Protein AF-A0A7W0R650-F1 (afdb_monomer_lite)

Structure (mmCIF, N/CA/C/O backbone):
data_AF-A0A7W0R650-F1
#
_entry.id   AF-A0A7W0R650-F1
#
loop_
_atom_site.group_PDB
_atom_site.id
_atom_site.type_symbol
_atom_site.label_atom_id
_atom_site.label_alt_id
_atom_site.label_comp_id
_atom_site.label_asym_id
_atom_site.label_entity_id
_atom_site.label_seq_id
_atom_site.pdbx_PDB_ins_code
_atom_site.Cartn_x
_atom_site.Cartn_y
_atom_site.Cartn_z
_atom_site.occupancy
_atom_site.B_iso_or_equiv
_atom_site.auth_seq_id
_atom_site.auth_comp_id
_atom_site.auth_asym_id
_atom_site.auth_atom_id
_atom_site.pdbx_PDB_model_num
ATOM 1 N N . MET A 1 1 ? 3.579 -4.342 21.183 1.00 40.31 1 MET A N 1
ATOM 2 C CA . MET A 1 1 ? 2.147 -4.632 20.935 1.00 40.31 1 MET A CA 1
ATOM 3 C C . MET A 1 1 ? 1.970 -5.081 19.484 1.00 40.31 1 MET A C 1
ATOM 5 O O . MET A 1 1 ? 1.765 -4.272 18.589 1.00 40.31 1 MET A O 1
ATOM 9 N N . THR A 1 2 ? 2.198 -6.363 19.217 1.00 54.62 2 THR A N 1
ATOM 10 C CA . THR A 1 2 ? 2.423 -6.916 17.874 1.00 54.62 2 THR A CA 1
ATOM 11 C C . THR A 1 2 ? 1.314 -7.925 17.557 1.00 54.62 2 THR A C 1
ATOM 13 O O . THR A 1 2 ? 1.208 -8.899 18.292 1.00 54.62 2 THR A O 1
ATOM 16 N N . ARG A 1 3 ? 0.479 -7.665 16.518 1.00 58.75 3 ARG A N 1
ATOM 17 C CA . ARG A 1 3 ? -0.333 -8.618 15.684 1.00 58.75 3 ARG A CA 1
ATOM 18 C C . ARG A 1 3 ? -1.700 -8.085 15.199 1.00 58.75 3 ARG A C 1
ATOM 20 O O . ARG A 1 3 ? -2.141 -8.509 14.134 1.00 58.75 3 ARG A O 1
ATOM 27 N N . ASN A 1 4 ? -2.310 -7.091 15.852 1.00 76.19 4 ASN A N 1
ATOM 28 C CA . ASN A 1 4 ? -3.658 -6.603 15.478 1.00 76.19 4 ASN A CA 1
ATOM 29 C C . ASN A 1 4 ? -3.738 -6.028 14.052 1.00 76.19 4 ASN A C 1
ATOM 31 O O . ASN A 1 4 ? -4.676 -6.311 13.314 1.00 76.19 4 ASN A O 1
ATOM 35 N N . GLY A 1 5 ? -2.714 -5.286 13.616 1.00 77.12 5 GLY A N 1
ATOM 36 C CA . GLY A 1 5 ? -2.708 -4.669 12.284 1.00 77.12 5 GLY A CA 1
ATOM 37 C C . GLY A 1 5 ? -2.642 -5.663 11.116 1.00 77.12 5 GLY A C 1
ATOM 38 O O . GLY A 1 5 ? -3.047 -5.319 10.010 1.00 77.12 5 GLY A O 1
ATOM 39 N N . ARG A 1 6 ? -2.146 -6.891 11.335 1.00 82.62 6 ARG A N 1
ATOM 40 C CA . ARG A 1 6 ? -2.161 -7.949 10.307 1.00 82.62 6 ARG A CA 1
ATOM 41 C C . ARG A 1 6 ? -3.550 -8.576 10.192 1.00 82.62 6 ARG A C 1
ATOM 43 O O . ARG A 1 6 ? -4.040 -8.719 9.080 1.00 82.62 6 ARG A O 1
ATOM 50 N N . VAL A 1 7 ? -4.187 -8.870 11.328 1.00 86.38 7 VAL A N 1
ATOM 51 C CA . VAL A 1 7 ? -5.544 -9.439 11.383 1.00 86.38 7 VAL A CA 1
ATOM 52 C C . VAL A 1 7 ? -6.571 -8.475 10.789 1.00 86.38 7 VAL A C 1
ATOM 54 O O . VAL A 1 7 ? -7.376 -8.887 9.966 1.00 86.38 7 VAL A O 1
ATOM 57 N N . ALA A 1 8 ? -6.492 -7.183 11.121 1.00 85.19 8 ALA A N 1
ATOM 58 C CA . ALA A 1 8 ? -7.415 -6.183 10.582 1.00 85.19 8 ALA A CA 1
ATOM 59 C C . ALA A 1 8 ? -7.352 -6.091 9.047 1.00 85.19 8 ALA A C 1
ATOM 61 O O . ALA A 1 8 ? -8.384 -6.052 8.386 1.00 85.19 8 ALA A O 1
ATOM 62 N N . ARG A 1 9 ? -6.144 -6.121 8.465 1.00 89.00 9 ARG A N 1
ATOM 63 C CA . ARG A 1 9 ? -5.980 -6.133 7.003 1.00 89.00 9 ARG A CA 1
ATOM 64 C C . ARG A 1 9 ? -6.447 -7.436 6.369 1.00 89.00 9 ARG A C 1
ATOM 66 O O . ARG A 1 9 ? -6.961 -7.394 5.260 1.00 89.00 9 ARG A O 1
ATOM 73 N N . LEU A 1 10 ? -6.258 -8.569 7.048 1.00 91.94 10 LEU A N 1
ATOM 74 C CA . LEU A 1 10 ? -6.761 -9.854 6.571 1.00 91.94 10 LEU A CA 1
ATOM 75 C C . LEU A 1 10 ? -8.290 -9.836 6.493 1.00 91.94 10 LEU A C 1
ATOM 77 O O . LEU A 1 10 ? -8.828 -10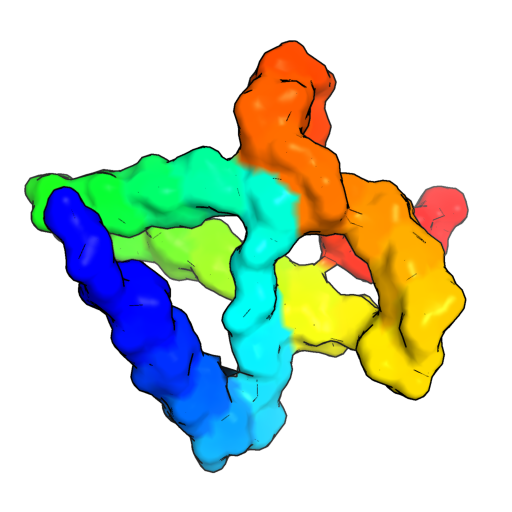.124 5.433 1.00 91.94 10 LEU A O 1
ATOM 81 N N . ALA A 1 11 ? -8.965 -9.432 7.573 1.00 92.56 11 ALA A N 1
ATOM 82 C CA . ALA A 1 11 ? -10.421 -9.316 7.610 1.00 92.56 11 ALA A CA 1
ATOM 83 C C . ALA A 1 11 ? -10.936 -8.339 6.541 1.00 92.56 11 ALA A C 1
ATOM 85 O O . ALA A 1 11 ? -11.783 -8.696 5.735 1.00 92.56 11 ALA A O 1
ATOM 86 N N . MET A 1 12 ? -10.347 -7.143 6.450 1.00 92.88 12 MET A N 1
ATOM 87 C CA . MET A 1 12 ? -10.698 -6.155 5.423 1.00 92.88 12 MET A CA 1
ATOM 88 C C . MET A 1 12 ? -10.533 -6.701 3.997 1.00 92.88 12 MET A C 1
ATOM 90 O O . MET A 1 12 ? -11.412 -6.516 3.163 1.00 92.88 12 MET A O 1
ATOM 94 N N . ASN A 1 13 ? -9.425 -7.385 3.704 1.00 96.06 13 ASN A N 1
ATOM 95 C CA . ASN A 1 13 ? -9.209 -7.969 2.381 1.00 96.06 13 ASN A CA 1
ATOM 96 C C . ASN A 1 13 ? -10.119 -9.167 2.101 1.00 96.06 13 ASN A C 1
ATOM 98 O O . ASN A 1 13 ? -10.433 -9.397 0.936 1.00 96.06 13 ASN A O 1
ATOM 102 N N . ALA A 1 14 ? -10.548 -9.908 3.126 1.00 96.81 14 ALA A N 1
ATOM 103 C CA . ALA A 1 14 ? -11.546 -10.960 2.973 1.00 96.81 14 ALA A CA 1
ATOM 104 C C . ALA A 1 14 ? -12.891 -10.371 2.519 1.00 96.81 14 ALA A C 1
ATOM 106 O O . ALA A 1 14 ? -13.427 -10.835 1.520 1.00 96.81 14 ALA A O 1
ATOM 107 N N . GLU A 1 15 ? -13.360 -9.291 3.154 1.00 96.69 15 GLU A N 1
ATOM 108 C CA . GLU A 1 15 ? -14.594 -8.590 2.755 1.00 96.69 15 GLU A CA 1
ATOM 109 C C . GLU A 1 15 ? -14.508 -8.003 1.338 1.00 96.69 15 GLU A C 1
ATOM 111 O O . GLU A 1 15 ? -15.435 -8.138 0.539 1.00 96.69 15 GLU A O 1
ATOM 116 N N . LEU A 1 16 ? -13.369 -7.386 0.992 1.00 96.38 16 LEU A N 1
ATOM 117 C CA . LEU A 1 16 ? -13.140 -6.866 -0.360 1.00 96.38 16 LEU A CA 1
ATOM 118 C C . LEU A 1 16 ? -13.161 -7.988 -1.402 1.00 96.38 16 LEU A C 1
ATOM 120 O O . LEU A 1 16 ? -13.804 -7.839 -2.435 1.00 96.38 16 LEU A O 1
ATOM 124 N N . THR A 1 17 ? -12.508 -9.115 -1.108 1.00 96.81 17 THR A N 1
ATOM 125 C CA . THR A 1 17 ? -12.474 -10.279 -2.008 1.00 96.81 17 THR A CA 1
ATOM 126 C C . THR A 1 17 ? -13.861 -10.899 -2.157 1.00 96.81 17 THR A C 1
ATOM 128 O O . THR A 1 17 ? -14.265 -11.200 -3.271 1.00 96.81 17 THR A O 1
ATOM 131 N N . ALA A 1 18 ? -14.615 -11.037 -1.063 1.00 97.12 18 ALA A N 1
ATOM 132 C CA . ALA A 1 18 ? -15.989 -11.542 -1.087 1.00 97.12 18 ALA A CA 1
ATOM 133 C C . ALA A 1 18 ? -16.955 -10.628 -1.864 1.00 97.12 18 ALA A C 1
ATOM 135 O O . ALA A 1 18 ? -18.015 -11.078 -2.286 1.00 97.12 18 ALA A O 1
ATOM 136 N N . SER A 1 19 ? -16.586 -9.358 -2.058 1.00 96.75 19 SER A N 1
ATOM 137 C CA . SER A 1 19 ? -17.355 -8.358 -2.806 1.00 96.75 19 SER A CA 1
ATOM 138 C C . SER A 1 19 ? -16.806 -8.092 -4.218 1.00 96.75 19 SER A C 1
ATOM 140 O O . SER A 1 19 ? -17.115 -7.043 -4.794 1.00 96.75 19 SER A O 1
ATOM 142 N N . ASP A 1 20 ? -15.939 -8.968 -4.742 1.00 95.00 20 ASP A N 1
ATOM 143 C CA . ASP A 1 20 ? -15.259 -8.828 -6.042 1.00 95.00 20 ASP A CA 1
ATOM 144 C C . ASP A 1 20 ? -14.535 -7.479 -6.222 1.00 95.00 20 ASP A C 1
ATOM 146 O O . ASP A 1 20 ? -14.474 -6.893 -7.306 1.00 95.00 20 ASP A O 1
ATOM 150 N N . ARG A 1 21 ? -13.979 -6.937 -5.131 1.00 95.81 21 ARG A N 1
ATOM 151 C CA . ARG A 1 21 ? -13.183 -5.705 -5.139 1.00 95.81 21 ARG A CA 1
ATOM 152 C C . ARG A 1 21 ? -11.698 -6.016 -5.047 1.00 95.81 21 ARG A C 1
ATOM 154 O O . ARG A 1 21 ? -11.271 -6.982 -4.418 1.00 95.81 21 ARG A O 1
ATOM 161 N N . ALA A 1 22 ? -10.894 -5.122 -5.621 1.00 94.69 22 ALA A N 1
ATOM 162 C CA . ALA A 1 22 ? -9.448 -5.176 -5.466 1.00 94.69 22 ALA A CA 1
ATOM 163 C C . ALA A 1 22 ? -9.060 -5.172 -3.979 1.00 94.69 22 ALA A C 1
ATOM 165 O O . ALA A 1 22 ? -9.606 -4.409 -3.177 1.00 94.69 22 ALA A O 1
ATOM 166 N N . ARG A 1 23 ? -8.099 -6.025 -3.623 1.00 96.06 23 ARG A N 1
ATOM 167 C CA . ARG A 1 23 ? -7.505 -6.064 -2.284 1.00 96.06 23 ARG A CA 1
ATOM 168 C C . ARG A 1 23 ? -6.652 -4.821 -2.060 1.00 96.06 23 ARG A C 1
ATOM 170 O O . ARG A 1 23 ? -6.089 -4.265 -2.993 1.00 96.06 23 ARG A O 1
ATOM 177 N N . ILE A 1 24 ? -6.507 -4.427 -0.805 1.00 95.81 24 ILE A N 1
ATOM 178 C CA . ILE A 1 24 ? -5.599 -3.370 -0.377 1.00 95.81 24 ILE A CA 1
ATOM 179 C C . ILE A 1 24 ? -4.266 -3.991 0.027 1.00 95.81 24 ILE A C 1
ATOM 181 O O . ILE A 1 24 ? -4.174 -4.763 0.991 1.00 95.81 24 ILE A O 1
ATOM 185 N N . VAL A 1 25 ? -3.218 -3.570 -0.668 1.00 94.12 25 VAL A N 1
ATOM 186 C CA . VAL A 1 25 ? -1.825 -3.721 -0.260 1.00 94.12 25 VAL A CA 1
ATOM 187 C C . VAL A 1 25 ? -1.330 -2.349 0.192 1.00 94.12 25 VAL A C 1
ATOM 189 O O . VAL A 1 25 ? -1.642 -1.342 -0.430 1.00 94.12 25 VAL A O 1
ATOM 192 N N . ILE A 1 26 ? -0.597 -2.298 1.307 1.00 93.88 26 ILE A N 1
ATOM 193 C CA . ILE A 1 26 ? 0.011 -1.057 1.808 1.00 93.88 26 ILE A CA 1
ATOM 194 C C . ILE A 1 26 ? 1.478 -1.042 1.366 1.00 93.88 26 ILE A C 1
ATOM 196 O O . ILE A 1 26 ? 2.241 -1.863 1.888 1.00 93.88 26 ILE A O 1
ATOM 200 N N . PRO A 1 27 ? 1.883 -0.151 0.444 1.00 95.19 27 PRO A N 1
ATOM 201 C CA . PRO A 1 27 ? 3.272 -0.053 0.005 1.00 95.19 27 PRO A CA 1
ATOM 202 C C . PRO A 1 27 ? 4.207 0.420 1.117 1.00 95.19 27 PRO A C 1
ATOM 204 O O . PRO A 1 27 ? 3.768 1.024 2.102 1.00 95.19 27 PRO A O 1
ATOM 207 N N . ALA A 1 28 ? 5.504 0.149 0.957 1.00 95.81 28 ALA A N 1
ATOM 208 C CA . ALA A 1 28 ? 6.518 0.515 1.943 1.00 95.81 28 ALA A CA 1
ATOM 209 C C . ALA A 1 28 ? 6.545 2.032 2.174 1.00 95.81 28 ALA A C 1
ATOM 211 O O . ALA A 1 28 ? 6.531 2.465 3.325 1.00 95.81 28 ALA A O 1
ATOM 212 N N . VAL A 1 29 ? 6.432 2.813 1.098 1.00 97.00 29 VAL A N 1
ATOM 213 C CA . VAL A 1 29 ? 6.435 4.284 1.113 1.00 97.00 29 VAL A CA 1
ATOM 214 C C . VAL A 1 29 ? 5.311 4.880 1.968 1.00 97.00 29 VAL A C 1
ATOM 216 O O . VAL A 1 29 ? 5.518 5.850 2.688 1.00 97.00 29 VAL A O 1
ATOM 219 N N . SER A 1 30 ? 4.130 4.255 1.995 1.00 95.44 30 SER A N 1
ATOM 220 C CA . SER A 1 30 ? 2.959 4.747 2.742 1.00 95.44 30 SER A CA 1
ATOM 221 C C . SER A 1 30 ? 2.880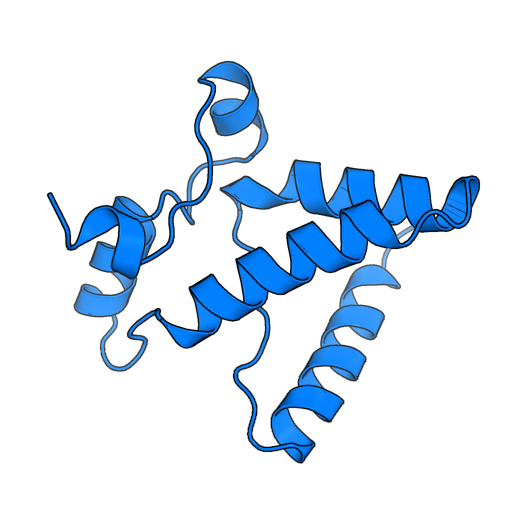 4.215 4.178 1.00 95.44 30 SER A C 1
ATOM 223 O O . SER A 1 30 ? 1.883 4.418 4.882 1.00 95.44 30 SER A O 1
ATOM 225 N N . ARG A 1 31 ? 3.903 3.490 4.646 1.00 93.75 31 ARG A N 1
ATOM 226 C CA . ARG A 1 31 ? 3.861 2.774 5.926 1.00 93.75 31 ARG A CA 1
ATOM 227 C C . ARG A 1 31 ? 3.725 3.703 7.134 1.00 93.75 31 ARG A C 1
ATOM 229 O O . ARG A 1 31 ? 2.961 3.366 8.044 1.00 93.75 31 ARG A O 1
ATOM 236 N N . ILE A 1 32 ? 4.440 4.829 7.166 1.00 93.88 32 ILE A N 1
ATOM 237 C CA . ILE A 1 32 ? 4.345 5.817 8.257 1.00 93.88 32 ILE A CA 1
ATOM 238 C C . ILE A 1 32 ? 2.967 6.481 8.253 1.00 93.88 32 ILE A C 1
ATOM 240 O O . ILE A 1 32 ? 2.307 6.504 9.292 1.00 9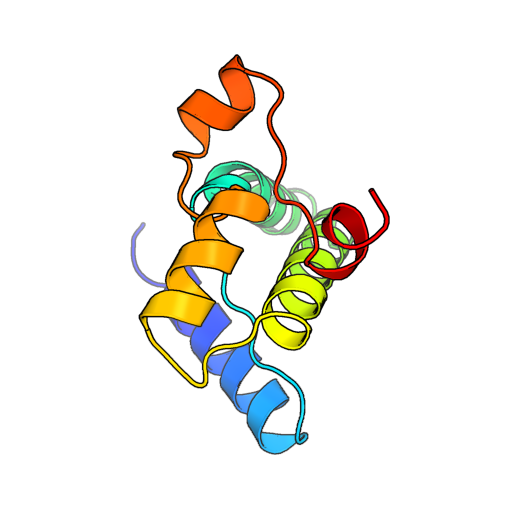3.88 32 ILE A O 1
ATOM 244 N N . GLU A 1 33 ? 2.485 6.925 7.089 1.00 92.75 33 GLU A N 1
ATOM 245 C CA . GLU A 1 33 ? 1.166 7.553 6.949 1.00 92.75 33 GLU A CA 1
ATOM 246 C C . GLU A 1 33 ? 0.048 6.638 7.478 1.00 92.75 33 GLU A C 1
ATOM 248 O O . GLU A 1 33 ? -0.758 7.044 8.321 1.00 92.75 33 GLU A O 1
ATOM 253 N N . TYR A 1 34 ? 0.060 5.365 7.070 1.00 92.31 34 TYR A N 1
ATOM 254 C CA . TYR A 1 34 ? -0.889 4.357 7.537 1.00 92.31 34 TYR A CA 1
ATOM 255 C C . TYR A 1 34 ? -0.824 4.137 9.057 1.00 92.31 34 TYR A C 1
ATOM 257 O O . TYR A 1 34 ? -1.859 4.069 9.726 1.00 92.31 34 TYR A O 1
ATOM 265 N N . GLN A 1 35 ? 0.379 4.038 9.633 1.00 91.44 35 GLN A N 1
ATOM 266 C CA . GLN A 1 35 ? 0.537 3.872 11.082 1.00 91.44 35 GLN A CA 1
ATOM 267 C C . GLN A 1 35 ? 0.037 5.091 11.857 1.00 91.44 35 GLN A C 1
ATOM 269 O O . GLN A 1 35 ? -0.639 4.933 12.875 1.00 91.44 35 GLN A O 1
ATOM 274 N N . THR A 1 36 ? 0.332 6.294 11.372 1.00 90.88 36 THR A N 1
ATOM 275 C CA . THR A 1 36 ? -0.146 7.548 11.958 1.00 90.88 36 THR A CA 1
ATOM 276 C C . THR A 1 36 ? -1.669 7.623 11.911 1.00 90.88 36 THR A C 1
ATOM 278 O O . THR A 1 36 ? -2.299 7.918 12.927 1.00 90.88 36 THR A O 1
ATOM 281 N N . ALA A 1 37 ? -2.284 7.263 10.782 1.00 90.88 37 ALA A N 1
ATOM 282 C CA . ALA A 1 37 ? -3.735 7.232 10.639 1.00 90.88 37 ALA A CA 1
ATOM 283 C C . ALA A 1 37 ? -4.406 6.226 11.595 1.00 90.88 37 ALA A C 1
ATOM 285 O O . ALA A 1 37 ? -5.425 6.542 12.210 1.00 90.88 37 ALA A O 1
ATOM 286 N N . LEU A 1 38 ? -3.813 5.041 11.789 1.00 88.50 38 LEU A N 1
ATOM 287 C CA . LEU A 1 38 ? -4.295 4.061 12.770 1.00 88.50 38 LEU A CA 1
ATOM 288 C C . LEU A 1 38 ? -4.212 4.573 14.213 1.00 88.50 38 LEU A C 1
ATOM 290 O O . LEU A 1 38 ? -5.135 4.346 15.000 1.00 88.50 38 LEU A O 1
ATOM 294 N N . ARG A 1 39 ? -3.112 5.248 14.573 1.00 87.50 39 ARG A N 1
ATOM 295 C CA . ARG A 1 39 ? -2.933 5.832 15.912 1.00 87.50 39 ARG A CA 1
ATOM 296 C C . ARG A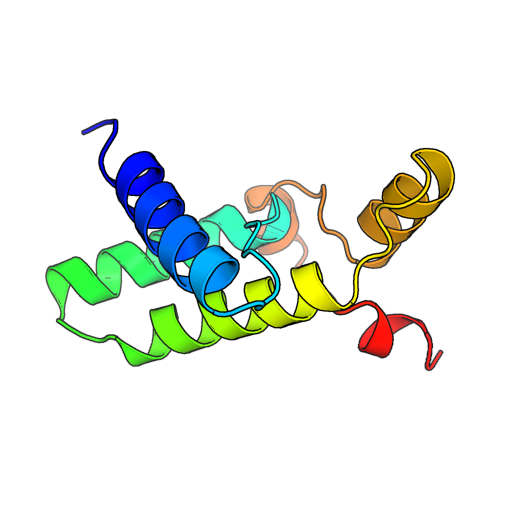 1 39 ? -3.973 6.921 16.173 1.00 87.50 39 ARG A C 1
ATOM 298 O O . ARG A 1 39 ? -4.614 6.890 17.219 1.00 87.50 39 ARG A O 1
ATOM 305 N N . GLN A 1 40 ? -4.201 7.806 15.202 1.00 85.88 40 GLN A N 1
ATOM 306 C CA . GLN A 1 40 ? -5.224 8.855 15.290 1.00 85.88 40 GLN A CA 1
ATOM 307 C C . GLN A 1 40 ? -6.637 8.280 15.403 1.00 85.88 40 GLN A C 1
ATOM 309 O O . GLN A 1 40 ? -7.421 8.735 16.231 1.00 85.88 40 GLN A O 1
ATOM 314 N N . MET A 1 41 ? -6.966 7.240 14.632 1.00 84.44 41 MET A N 1
ATOM 315 C CA . MET A 1 41 ? -8.257 6.565 14.772 1.00 84.44 41 MET A CA 1
ATOM 316 C C . MET A 1 41 ? -8.419 5.950 16.170 1.00 84.44 41 MET A C 1
ATOM 318 O O . MET A 1 41 ? -9.478 6.080 16.775 1.00 84.44 41 MET A O 1
ATOM 322 N N . SER A 1 42 ? -7.379 5.296 16.692 1.00 80.62 42 SER A N 1
ATOM 323 C CA . SER A 1 42 ? -7.452 4.606 17.986 1.00 80.62 42 SER A CA 1
ATOM 324 C C . SER A 1 42 ? -7.547 5.576 19.168 1.00 80.62 42 SER A C 1
ATOM 326 O O . SER A 1 42 ? -8.264 5.294 20.122 1.00 80.62 42 SER A O 1
ATOM 328 N N . GLY A 1 43 ? -6.833 6.705 19.107 1.00 79.81 43 GLY A N 1
ATOM 329 C CA . GLY A 1 43 ? -6.798 7.700 20.182 1.00 79.81 43 GLY A CA 1
ATOM 330 C C . GLY A 1 43 ? -7.911 8.745 20.102 1.00 79.81 43 GLY A C 1
ATOM 331 O O . GLY A 1 43 ? -8.572 9.018 21.096 1.00 79.81 43 GLY A O 1
ATOM 332 N N . GLU A 1 44 ? -8.149 9.312 18.918 1.00 80.50 44 GLU A N 1
ATOM 333 C CA . GLU A 1 44 ? -9.056 10.456 18.719 1.00 80.50 44 GLU A CA 1
ATOM 334 C C . GLU A 1 44 ? -10.393 10.058 18.071 1.00 80.50 44 GLU A C 1
ATOM 336 O O . GLU A 1 44 ? -11.234 10.918 17.818 1.00 80.50 44 GLU A O 1
ATOM 341 N N . ARG A 1 45 ? -10.595 8.769 17.743 1.00 78.88 45 ARG A N 1
ATOM 342 C CA . ARG A 1 45 ? -11.762 8.259 16.985 1.00 78.88 45 ARG A CA 1
ATOM 343 C C . ARG A 1 45 ? -11.973 8.950 15.632 1.00 78.88 45 ARG A C 1
ATOM 345 O O . ARG A 1 45 ? -13.055 8.899 15.052 1.00 78.88 45 ARG A O 1
ATOM 352 N N . ARG A 1 46 ? -10.921 9.567 15.088 1.00 78.69 46 ARG A N 1
ATOM 353 C CA . ARG A 1 46 ? -10.937 10.235 13.784 1.00 78.69 46 ARG A CA 1
ATOM 354 C C . ARG A 1 46 ? -10.660 9.238 12.668 1.00 78.69 46 ARG A C 1
ATOM 356 O O . ARG A 1 46 ? -9.519 8.871 12.406 1.00 78.69 46 ARG A O 1
ATOM 363 N N . THR A 1 47 ? -11.714 8.824 11.977 1.00 82.88 47 THR A N 1
ATOM 364 C CA . THR A 1 47 ? -11.642 7.839 10.884 1.00 82.88 47 THR A CA 1
ATOM 365 C C . THR A 1 47 ? -11.243 8.447 9.538 1.00 82.88 47 THR A C 1
ATOM 367 O O . THR A 1 47 ? -10.738 7.737 8.672 1.00 82.88 47 THR A O 1
ATOM 370 N N . GLY A 1 48 ? -11.413 9.762 9.358 1.00 88.88 48 GLY A N 1
ATOM 371 C CA . GLY A 1 48 ? -11.250 10.420 8.057 1.00 88.88 48 GLY A CA 1
ATOM 372 C C . GLY A 1 48 ? -9.859 10.271 7.434 1.00 88.88 48 GLY A C 1
ATOM 373 O O . GLY A 1 48 ? -9.757 10.027 6.233 1.00 88.88 48 GLY A O 1
ATOM 374 N N . ARG A 1 49 ? -8.782 10.367 8.230 1.00 89.75 49 ARG A N 1
ATOM 375 C CA . ARG A 1 49 ? -7.416 10.169 7.713 1.00 89.75 49 ARG A CA 1
ATOM 376 C C . ARG A 1 49 ? -7.203 8.721 7.279 1.00 89.75 49 ARG A C 1
ATOM 378 O O . ARG A 1 49 ? -6.743 8.490 6.170 1.00 89.75 49 ARG A O 1
ATOM 385 N N . LEU A 1 50 ? -7.610 7.761 8.111 1.00 91.06 50 LEU A N 1
ATOM 386 C CA . LEU A 1 50 ? -7.467 6.341 7.792 1.00 91.06 50 LEU A CA 1
ATOM 387 C C . LEU A 1 50 ? -8.244 5.956 6.532 1.00 91.06 50 LEU A C 1
ATOM 389 O O . LEU A 1 50 ? -7.692 5.276 5.673 1.00 91.06 50 LEU A O 1
ATOM 393 N N . ALA A 1 51 ? -9.486 6.427 6.390 1.00 92.56 51 ALA A N 1
ATOM 394 C CA . ALA A 1 51 ? -10.293 6.178 5.200 1.00 92.56 51 ALA A CA 1
ATOM 395 C C . ALA A 1 51 ? -9.618 6.718 3.928 1.00 92.56 51 ALA A C 1
ATOM 397 O O . ALA A 1 51 ? -9.572 6.020 2.919 1.00 92.56 51 ALA A O 1
ATOM 398 N N . LYS A 1 52 ? -9.034 7.925 3.982 1.00 93.44 52 LYS A N 1
ATOM 399 C CA . LYS A 1 52 ? -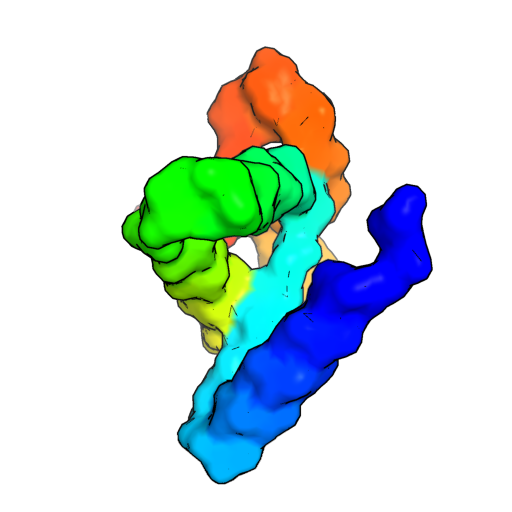8.290 8.508 2.854 1.00 93.44 52 LYS A CA 1
ATOM 400 C C . LYS A 1 52 ? -7.050 7.689 2.490 1.00 93.44 52 LYS A C 1
ATOM 402 O O . LYS A 1 52 ? -6.888 7.351 1.319 1.00 93.44 52 LYS A O 1
ATOM 407 N N . THR A 1 53 ? -6.222 7.328 3.472 1.00 93.94 53 THR A N 1
ATOM 408 C CA . THR A 1 53 ? -5.011 6.518 3.250 1.00 93.94 53 THR A CA 1
ATOM 409 C C . THR A 1 53 ? -5.369 5.140 2.678 1.00 93.94 53 THR A C 1
ATOM 411 O O . THR A 1 53 ? -4.776 4.705 1.692 1.00 93.94 53 THR A O 1
ATOM 414 N N . LEU A 1 54 ? -6.384 4.466 3.235 1.00 94.56 54 LEU A N 1
ATOM 415 C CA . LEU A 1 54 ? -6.856 3.171 2.731 1.00 94.56 54 LEU A CA 1
ATOM 416 C C . LEU A 1 54 ? -7.427 3.276 1.314 1.00 94.56 54 LEU A C 1
ATOM 418 O O . LEU A 1 54 ? -7.117 2.431 0.483 1.00 94.56 54 LEU A O 1
ATOM 422 N N . ASN A 1 55 ? -8.206 4.318 1.015 1.00 95.62 55 ASN A N 1
ATOM 423 C CA . ASN A 1 55 ? -8.746 4.540 -0.326 1.00 95.62 55 ASN A CA 1
ATOM 424 C C . ASN A 1 55 ? -7.636 4.771 -1.363 1.00 95.62 55 ASN A C 1
ATOM 426 O O . ASN A 1 55 ? -7.705 4.237 -2.467 1.00 95.62 55 ASN A O 1
ATOM 430 N N . ARG A 1 56 ? -6.585 5.529 -1.017 1.00 96.25 56 ARG A N 1
ATOM 431 C CA . ARG A 1 56 ? -5.441 5.732 -1.919 1.00 96.25 56 ARG A CA 1
ATOM 432 C C . ARG A 1 56 ? -4.693 4.418 -2.171 1.00 96.25 56 ARG A C 1
ATOM 434 O O . ARG A 1 56 ? -4.409 4.104 -3.322 1.00 96.25 56 ARG A O 1
ATOM 441 N N . ALA A 1 57 ? -4.444 3.627 -1.127 1.00 96.38 57 ALA A N 1
ATOM 442 C CA . ALA A 1 57 ? -3.810 2.312 -1.251 1.00 96.38 57 ALA A CA 1
ATOM 443 C C . ALA A 1 57 ? -4.670 1.303 -2.037 1.00 96.38 57 ALA A C 1
ATOM 445 O O . ALA A 1 57 ? -4.138 0.503 -2.806 1.00 96.38 57 ALA A O 1
ATOM 446 N N . TRP A 1 58 ? -5.996 1.359 -1.880 1.00 97.00 58 TRP A N 1
ATOM 447 C CA . TRP A 1 58 ? -6.943 0.562 -2.660 1.00 97.00 58 TRP A CA 1
ATOM 448 C C . TRP A 1 58 ? -6.864 0.887 -4.149 1.00 97.00 58 TRP A C 1
ATOM 450 O O . TRP A 1 58 ? -6.665 -0.018 -4.952 1.00 97.00 58 TRP A O 1
ATOM 460 N N . ARG A 1 59 ? -6.947 2.175 -4.510 1.00 97.25 59 ARG A N 1
ATOM 461 C CA . ARG A 1 59 ? -6.826 2.626 -5.904 1.00 97.25 59 ARG A CA 1
ATOM 462 C C . ARG A 1 59 ? -5.499 2.211 -6.520 1.00 97.25 59 ARG A C 1
ATOM 464 O O . ARG A 1 59 ? -5.492 1.640 -7.599 1.00 97.25 59 ARG A O 1
ATOM 471 N N . TRP A 1 60 ? -4.398 2.424 -5.798 1.00 97.38 60 TRP A N 1
ATOM 472 C CA . TRP A 1 60 ? -3.083 1.966 -6.237 1.00 97.38 60 TRP A CA 1
ATOM 473 C C . TRP A 1 60 ? -3.089 0.457 -6.508 1.00 97.38 60 TRP A C 1
ATOM 475 O O . TRP A 1 60 ? -2.753 0.033 -7.604 1.00 97.38 60 TRP A O 1
ATOM 485 N N . SER A 1 61 ? -3.566 -0.347 -5.553 1.00 96.38 61 SER A N 1
ATOM 486 C CA . SER A 1 61 ? -3.613 -1.809 -5.694 1.00 96.38 61 SER A CA 1
ATOM 487 C C . SER A 1 61 ? -4.509 -2.272 -6.850 1.00 96.38 61 SER A C 1
ATOM 489 O O . SER A 1 61 ? -4.239 -3.311 -7.440 1.00 96.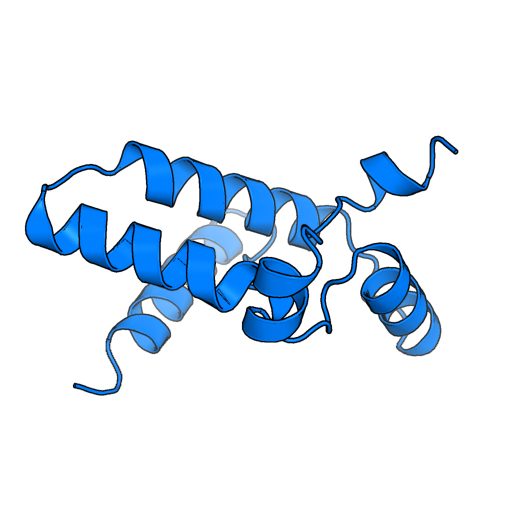38 61 SER A O 1
ATOM 491 N N . ALA A 1 62 ? -5.576 -1.528 -7.154 1.00 96.50 62 ALA A N 1
ATOM 492 C CA . ALA A 1 62 ? -6.503 -1.822 -8.243 1.00 96.50 62 ALA A CA 1
ATOM 493 C C . ALA A 1 62 ? -5.947 -1.453 -9.628 1.00 96.50 62 ALA A C 1
ATOM 495 O O . ALA A 1 62 ? -6.314 -2.081 -10.614 1.00 96.50 62 ALA A O 1
ATOM 496 N N . GLU A 1 63 ? -5.098 -0.426 -9.701 1.00 96.56 63 GLU A N 1
ATOM 497 C CA . GLU A 1 63 ? -4.487 0.058 -10.945 1.00 96.56 63 GLU A CA 1
ATOM 498 C C . GLU A 1 63 ? -3.176 -0.669 -11.289 1.00 96.56 63 GLU A C 1
ATOM 500 O O . GLU A 1 63 ? -2.724 -0.620 -12.430 1.00 96.56 63 GLU A O 1
ATOM 505 N N . MET A 1 64 ? -2.540 -1.313 -10.309 1.00 95.81 64 MET A N 1
ATOM 506 C CA . MET A 1 64 ? -1.291 -2.046 -10.503 1.00 95.81 64 MET A CA 1
ATOM 507 C C . MET A 1 64 ? -1.496 -3.305 -11.351 1.00 95.81 64 MET A C 1
ATOM 509 O O . MET A 1 64 ? -2.353 -4.139 -11.058 1.00 95.81 64 MET A O 1
ATOM 513 N N . ASP A 1 65 ? -0.627 -3.488 -12.342 1.00 93.62 65 ASP A N 1
ATOM 514 C CA . ASP A 1 65 ? -0.533 -4.734 -13.093 1.00 93.62 65 ASP A CA 1
ATOM 515 C C . ASP A 1 65 ? 0.407 -5.720 -12.380 1.00 93.62 65 ASP A C 1
ATOM 517 O O . ASP A 1 65 ? 1.616 -5.499 -12.276 1.00 93.62 65 ASP A O 1
ATOM 521 N N . PHE A 1 66 ? -0.173 -6.813 -11.880 1.00 90.81 66 PHE A N 1
ATOM 522 C CA . PHE A 1 66 ? 0.532 -7.911 -11.213 1.00 90.81 66 PHE A CA 1
ATOM 523 C C . PHE A 1 66 ? 0.604 -9.191 -12.064 1.00 90.81 66 PHE A C 1
ATOM 525 O O . PHE A 1 66 ? 0.878 -10.262 -11.521 1.00 90.81 66 PHE A O 1
ATOM 532 N N . THR A 1 67 ? 0.314 -9.117 -13.367 1.00 93.56 67 THR A N 1
ATOM 533 C CA . THR A 1 67 ? 0.288 -10.292 -14.258 1.00 93.56 67 THR A CA 1
ATOM 534 C C . THR A 1 67 ? 1.673 -10.886 -14.501 1.00 93.56 67 THR A C 1
ATOM 536 O O . THR A 1 67 ? 1.805 -12.105 -14.587 1.00 93.56 67 THR A O 1
ATOM 539 N N . ASP A 1 68 ? 2.699 -10.036 -14.557 1.00 95.69 68 ASP A N 1
ATOM 540 C CA . ASP A 1 68 ? 4.094 -10.417 -14.752 1.00 95.69 68 ASP A CA 1
ATOM 541 C C . ASP A 1 68 ? 5.013 -9.731 -13.732 1.00 95.69 68 ASP A C 1
ATOM 543 O O . ASP A 1 68 ? 4.786 -8.591 -13.317 1.00 95.69 68 ASP A O 1
ATOM 547 N N . GLN A 1 69 ? 6.080 -10.424 -13.331 1.00 94.56 69 GLN A N 1
ATOM 548 C CA . GLN A 1 69 ? 7.014 -9.923 -12.328 1.00 94.56 69 GLN A CA 1
ATOM 549 C C . GLN A 1 69 ? 7.781 -8.685 -12.807 1.00 94.56 69 GLN A C 1
ATOM 551 O O . GLN A 1 69 ? 7.988 -7.765 -12.011 1.00 94.56 69 GLN A O 1
ATOM 556 N N . ALA A 1 70 ? 8.222 -8.653 -14.067 1.00 95.69 70 ALA A N 1
ATOM 557 C CA . ALA A 1 70 ? 8.967 -7.520 -14.605 1.00 95.69 70 ALA A CA 1
ATOM 558 C C . ALA A 1 70 ? 8.052 -6.297 -14.738 1.00 95.69 70 ALA A C 1
ATOM 560 O O . ALA A 1 70 ? 8.423 -5.211 -14.286 1.00 95.69 70 ALA A O 1
ATOM 561 N N . THR A 1 71 ? 6.830 -6.491 -15.242 1.00 94.44 71 THR A N 1
ATOM 562 C CA . THR A 1 71 ? 5.805 -5.437 -15.299 1.00 94.44 71 THR A CA 1
ATOM 563 C C . THR A 1 71 ? 5.474 -4.897 -13.908 1.00 94.44 71 THR A C 1
ATOM 565 O O . THR A 1 71 ? 5.542 -3.688 -13.679 1.00 94.44 71 THR A O 1
ATOM 568 N N . ALA A 1 72 ? 5.199 -5.776 -12.942 1.00 94.88 72 ALA A N 1
ATOM 569 C CA . ALA A 1 72 ? 4.907 -5.370 -11.571 1.00 94.88 72 ALA A CA 1
ATOM 570 C C . ALA A 1 72 ? 6.079 -4.600 -10.954 1.00 94.88 72 ALA A C 1
ATOM 572 O O . ALA A 1 72 ? 5.878 -3.577 -10.300 1.00 94.88 72 ALA A O 1
ATOM 573 N N . ARG A 1 73 ? 7.317 -5.059 -11.180 1.00 95.25 73 ARG A N 1
ATOM 574 C CA . ARG A 1 73 ? 8.511 -4.380 -10.675 1.00 95.25 73 ARG A CA 1
ATOM 575 C C . ARG A 1 73 ? 8.682 -2.988 -11.273 1.00 95.25 73 ARG A C 1
ATOM 577 O O . ARG A 1 73 ? 8.958 -2.055 -10.524 1.00 95.25 73 ARG A O 1
ATOM 584 N N . HIS A 1 74 ? 8.462 -2.841 -12.574 1.00 94.75 74 HIS A N 1
ATOM 585 C CA . HIS A 1 74 ? 8.500 -1.542 -13.233 1.00 94.75 74 HIS A CA 1
ATOM 586 C C . HIS A 1 74 ? 7.493 -0.562 -12.609 1.00 94.75 74 HIS A C 1
ATOM 588 O O . HIS A 1 74 ? 7.853 0.553 -12.225 1.00 94.75 74 HIS A O 1
ATOM 594 N N . TRP A 1 75 ? 6.249 -1.002 -12.407 1.00 96.00 75 TRP A N 1
ATOM 595 C CA . TRP A 1 75 ? 5.228 -0.176 -11.765 1.00 96.00 75 TRP A CA 1
ATOM 596 C C . TRP A 1 75 ? 5.536 0.142 -10.300 1.00 96.00 75 TRP A C 1
ATOM 598 O O . TRP A 1 75 ? 5.274 1.259 -9.848 1.00 96.00 75 TRP A O 1
ATOM 608 N N . LEU A 1 76 ? 6.118 -0.800 -9.551 1.00 96.00 76 LEU A N 1
ATOM 609 C CA . LEU A 1 76 ? 6.542 -0.576 -8.166 1.00 96.00 76 LEU A CA 1
ATOM 610 C C . LEU A 1 76 ? 7.568 0.562 -8.060 1.00 96.00 76 LEU A C 1
ATOM 612 O O . LEU A 1 76 ? 7.508 1.348 -7.115 1.00 96.00 76 LEU A O 1
ATOM 616 N N . GLU A 1 77 ? 8.484 0.661 -9.023 1.00 95.12 77 GLU A N 1
ATOM 617 C CA . GLU A 1 77 ? 9.495 1.720 -9.078 1.00 95.12 77 GLU A CA 1
ATOM 618 C C . GLU A 1 77 ? 8.868 3.061 -9.492 1.00 95.12 77 GLU A C 1
ATOM 620 O O . GLU A 1 77 ? 9.014 4.049 -8.770 1.00 95.12 77 GLU A O 1
ATOM 625 N N . LEU A 1 78 ? 8.077 3.090 -10.574 1.00 95.44 78 LEU A N 1
ATOM 626 C CA . LEU A 1 78 ? 7.403 4.311 -11.047 1.00 95.44 78 LEU A CA 1
ATOM 627 C C . LEU A 1 78 ? 6.451 4.930 -10.016 1.00 95.44 78 LEU A C 1
ATOM 629 O O . LEU A 1 78 ? 6.294 6.149 -9.957 1.00 95.44 78 LEU A O 1
ATOM 633 N N . THR A 1 79 ? 5.797 4.097 -9.207 1.00 96.75 79 THR A N 1
ATOM 634 C CA . THR A 1 79 ? 4.851 4.548 -8.175 1.00 96.75 79 THR A CA 1
ATOM 635 C C . THR A 1 79 ? 5.508 4.831 -6.824 1.00 96.75 79 THR A C 1
ATOM 637 O O . THR A 1 79 ? 4.809 5.192 -5.874 1.00 96.75 79 THR A O 1
ATOM 640 N N . HIS A 1 80 ? 6.835 4.679 -6.728 1.00 96.75 80 HIS A N 1
ATOM 641 C CA . HIS A 1 80 ? 7.629 4.770 -5.497 1.00 96.75 80 HIS A CA 1
ATOM 642 C C . HIS A 1 80 ? 7.230 3.757 -4.411 1.00 96.75 80 HIS A C 1
ATOM 644 O O . HIS A 1 80 ? 7.583 3.912 -3.245 1.00 96.75 80 HIS A O 1
ATOM 650 N N . ALA A 1 81 ? 6.486 2.708 -4.762 1.00 96.12 81 ALA A N 1
ATOM 651 C CA . ALA A 1 81 ? 5.858 1.792 -3.814 1.00 96.12 81 ALA A CA 1
ATOM 652 C C . ALA A 1 81 ? 6.858 1.071 -2.887 1.00 96.12 81 ALA A C 1
ATOM 654 O O . ALA A 1 81 ? 6.517 0.710 -1.756 1.00 96.12 81 ALA A O 1
ATOM 655 N N . VAL A 1 82 ? 8.085 0.853 -3.365 1.00 95.50 82 VAL A N 1
ATOM 656 C CA . VAL A 1 82 ? 9.152 0.137 -2.645 1.00 95.50 82 VAL A CA 1
ATOM 657 C C . VAL A 1 82 ? 10.078 1.042 -1.831 1.00 95.50 82 VAL A C 1
ATOM 659 O O . VAL A 1 82 ? 10.896 0.516 -1.081 1.00 95.50 82 VAL A O 1
ATOM 662 N N . THR A 1 83 ? 9.954 2.367 -1.941 1.00 96.31 83 THR A N 1
ATOM 663 C CA . THR A 1 83 ? 10.776 3.308 -1.166 1.00 96.31 83 THR A CA 1
ATOM 664 C C . THR A 1 83 ? 10.485 3.161 0.328 1.00 96.31 83 THR A C 1
ATOM 666 O O . THR A 1 83 ? 9.326 3.000 0.717 1.00 96.31 83 THR A O 1
ATOM 669 N N . ASP A 1 84 ? 11.515 3.210 1.180 1.00 96.56 84 ASP A N 1
ATOM 670 C CA . ASP A 1 84 ? 11.292 3.221 2.627 1.00 96.56 84 ASP A CA 1
ATOM 671 C C . ASP A 1 84 ? 10.502 4.472 3.022 1.00 96.56 84 ASP A C 1
ATOM 673 O O . ASP A 1 84 ? 10.782 5.578 2.565 1.00 96.56 84 ASP A O 1
ATOM 677 N N . SER A 1 85 ? 9.499 4.308 3.882 1.00 95.00 85 SER A N 1
ATOM 678 C CA . SER A 1 85 ? 8.654 5.427 4.308 1.00 95.00 85 SER A CA 1
ATOM 679 C C . SER A 1 85 ? 9.424 6.553 5.002 1.00 95.00 85 SER A C 1
ATOM 681 O O . SER A 1 85 ? 8.984 7.694 4.946 1.00 95.00 85 SER A O 1
ATOM 683 N N . THR A 1 86 ? 10.539 6.244 5.667 1.00 95.19 86 THR A N 1
ATOM 684 C CA . THR A 1 86 ? 11.379 7.231 6.364 1.00 95.19 86 THR A CA 1
ATOM 685 C C . THR A 1 86 ? 12.148 8.074 5.356 1.00 95.19 86 THR A C 1
ATOM 687 O O . THR A 1 86 ? 12.137 9.300 5.436 1.00 95.19 86 THR A O 1
ATOM 690 N N . ASP A 1 87 ? 12.756 7.419 4.365 1.00 95.00 87 ASP A N 1
ATOM 691 C CA . ASP A 1 87 ? 13.467 8.095 3.276 1.00 95.00 87 ASP A CA 1
ATOM 692 C C . ASP A 1 87 ? 12.500 8.934 2.436 1.00 95.00 87 ASP A C 1
ATOM 694 O O . ASP A 1 87 ? 12.816 10.054 2.034 1.00 95.00 87 ASP A O 1
ATOM 698 N N . ALA A 1 88 ? 11.293 8.416 2.208 1.00 94.06 88 ALA A N 1
ATOM 699 C CA . ALA A 1 88 ? 10.231 9.125 1.514 1.00 94.06 88 ALA A CA 1
ATOM 700 C C . ALA A 1 88 ? 9.769 10.375 2.274 1.00 94.06 88 ALA A C 1
ATOM 702 O O . ALA A 1 88 ? 9.667 11.443 1.678 1.00 94.06 88 ALA A O 1
ATOM 703 N N . GLU A 1 89 ? 9.561 10.279 3.590 1.00 92.94 89 GLU A N 1
ATOM 704 C CA . GLU A 1 89 ? 9.219 11.433 4.429 1.00 92.94 89 GLU A CA 1
ATOM 705 C C . GLU A 1 89 ? 10.328 12.496 4.401 1.00 92.94 89 GLU A C 1
ATOM 707 O O . GLU A 1 89 ? 10.038 13.680 4.237 1.00 92.94 89 GLU A O 1
ATOM 712 N N . TYR A 1 90 ? 11.597 12.081 4.473 1.00 93.75 90 TYR A N 1
ATOM 713 C CA . TYR A 1 90 ? 12.742 12.993 4.399 1.00 93.75 90 TYR A CA 1
ATOM 714 C C . TYR A 1 90 ? 12.876 13.685 3.033 1.00 93.75 90 TYR A C 1
ATOM 716 O O . TYR A 1 90 ? 13.224 14.862 2.960 1.00 93.75 90 TYR A O 1
ATOM 724 N N . SER A 1 91 ? 12.591 12.967 1.945 1.00 93.94 91 SER A N 1
ATOM 725 C CA . SER A 1 91 ? 12.714 13.466 0.568 1.00 93.94 91 SER A CA 1
ATOM 726 C C . SER A 1 91 ? 11.436 14.103 0.009 1.00 93.94 91 SER A C 1
ATOM 728 O O . SER A 1 91 ? 11.441 14.576 -1.128 1.00 93.94 91 SER A O 1
ATOM 730 N N . GLY A 1 92 ? 10.343 14.136 0.781 1.00 93.00 92 GLY A N 1
ATOM 731 C CA . GLY A 1 92 ? 9.039 14.629 0.324 1.00 93.00 92 GLY A CA 1
ATOM 732 C C . GLY A 1 92 ? 8.405 13.760 -0.769 1.00 93.00 92 GLY A C 1
ATOM 733 O O . GLY A 1 92 ? 7.624 14.254 -1.583 1.00 93.00 92 GLY A O 1
ATOM 734 N N . LEU A 1 93 ? 8.769 12.479 -0.825 1.00 93.62 93 LEU A N 1
ATOM 735 C CA . LEU A 1 93 ? 8.277 11.527 -1.809 1.00 93.62 93 LEU A CA 1
ATOM 736 C C . LEU A 1 93 ? 6.965 10.899 -1.333 1.00 93.62 93 LEU A C 1
ATOM 738 O O . LEU A 1 93 ? 6.852 10.433 -0.203 1.00 93.62 93 LEU A O 1
ATOM 742 N N . GLU A 1 94 ? 5.990 10.802 -2.229 1.00 94.00 94 GLU A N 1
ATOM 743 C CA . GLU A 1 94 ? 4.724 10.124 -1.955 1.00 94.00 94 GLU A CA 1
ATOM 744 C C . GLU A 1 94 ? 4.489 8.979 -2.941 1.00 94.00 94 GLU A C 1
ATOM 746 O O . GLU A 1 94 ? 4.984 8.989 -4.076 1.00 94.00 94 GLU A O 1
ATOM 751 N N . MET A 1 95 ? 3.692 7.997 -2.511 1.00 96.31 95 MET A N 1
ATOM 752 C CA . MET A 1 95 ? 3.166 6.966 -3.402 1.00 96.31 95 MET A CA 1
ATOM 753 C C . MET A 1 95 ? 2.351 7.626 -4.507 1.00 96.31 95 MET A C 1
ATOM 755 O O . MET A 1 95 ? 1.451 8.416 -4.210 1.00 96.31 95 MET A O 1
ATOM 759 N N . ARG A 1 96 ? 2.595 7.245 -5.759 1.00 96.50 96 ARG A N 1
ATOM 760 C CA . ARG A 1 96 ? 1.797 7.685 -6.911 1.00 96.50 96 ARG A CA 1
ATOM 761 C C . ARG A 1 96 ? 0.897 6.568 -7.410 1.00 96.50 96 ARG A C 1
ATOM 763 O O . ARG A 1 96 ? 1.213 5.397 -7.247 1.00 96.50 96 ARG A O 1
ATOM 770 N N . LEU A 1 97 ? -0.221 6.919 -8.026 1.00 96.56 97 LEU A N 1
ATOM 771 C CA . LEU A 1 97 ? -1.058 5.957 -8.739 1.00 96.56 97 LEU A CA 1
ATOM 772 C C . LEU A 1 97 ? -0.477 5.683 -10.139 1.00 96.56 97 LEU A C 1
ATOM 774 O O . LEU A 1 97 ? 0.077 6.610 -10.737 1.00 96.56 97 LEU A O 1
ATOM 778 N N . PRO A 1 98 ? -0.622 4.468 -10.699 1.00 95.44 98 PRO A N 1
ATOM 779 C CA . PRO A 1 98 ? -0.276 4.188 -12.095 1.00 95.44 98 PRO A CA 1
ATOM 780 C C . PRO A 1 98 ? -0.884 5.205 -13.076 1.00 95.44 98 PRO A C 1
ATOM 782 O O . PRO A 1 98 ? -0.187 5.731 -13.943 1.00 95.44 98 PRO A O 1
ATOM 785 N N . SER A 1 99 ? -2.147 5.594 -12.875 1.00 94.50 99 SER A N 1
ATOM 786 C CA . SER A 1 99 ? -2.800 6.650 -13.664 1.00 94.50 99 SER A CA 1
ATOM 787 C C . SER A 1 99 ? -2.148 8.032 -13.527 1.00 94.50 99 SER A C 1
ATOM 789 O O . SER A 1 99 ? -2.143 8.806 -14.479 1.00 94.50 99 SER A O 1
ATOM 791 N N . GLU A 1 100 ? -1.558 8.359 -12.374 1.00 94.12 100 GLU A N 1
ATOM 792 C CA . GLU A 1 100 ? -0.880 9.643 -12.153 1.00 94.12 100 GLU A CA 1
ATOM 793 C C . GLU A 1 100 ? 0.481 9.708 -12.865 1.00 94.12 100 GLU A C 1
ATOM 795 O O . GLU A 1 100 ? 0.969 10.809 -13.129 1.00 94.12 100 GLU A O 1
ATOM 800 N N . VAL A 1 101 ? 1.128 8.567 -13.128 1.00 89.81 101 VAL A N 1
ATOM 801 C CA . VAL A 1 101 ? 2.439 8.503 -13.804 1.00 89.81 101 VAL A CA 1
ATOM 802 C C . VAL A 1 101 ? 2.313 8.288 -15.311 1.00 89.81 101 VAL A C 1
ATOM 804 O O . VAL A 1 101 ? 3.152 8.796 -16.043 1.00 89.81 101 VAL A O 1
ATOM 807 N N . ALA A 1 102 ? 1.257 7.615 -15.777 1.00 80.88 102 ALA A N 1
ATOM 808 C CA . ALA A 1 102 ? 1.029 7.331 -17.195 1.00 80.88 102 ALA A CA 1
ATOM 809 C C . ALA A 1 102 ? 0.625 8.563 -18.034 1.00 80.88 102 ALA A C 1
ATOM 811 O O . ALA A 1 102 ? 0.629 8.496 -19.257 1.00 80.88 102 ALA A O 1
ATOM 812 N N . ILE A 1 103 ? 0.261 9.681 -17.394 1.00 63.47 103 ILE A N 1
ATOM 813 C CA . ILE A 1 103 ? -0.187 10.927 -18.052 1.00 63.47 103 ILE A CA 1
ATOM 814 C C . ILE A 1 103 ? 0.991 11.902 -18.314 1.00 63.47 103 ILE A C 1
ATOM 816 O O . ILE A 1 103 ? 0.777 13.055 -18.681 1.00 63.47 103 ILE A O 1
ATOM 820 N N . ARG A 1 104 ? 2.249 11.481 -18.126 1.00 50.09 104 ARG A N 1
ATOM 821 C CA . ARG A 1 104 ? 3.437 12.321 -18.366 1.00 50.09 104 ARG A CA 1
ATOM 822 C C . ARG A 1 104 ? 4.239 11.906 -19.585 1.00 50.09 104 ARG A C 1
ATOM 824 O O . ARG A 1 104 ? 4.378 10.687 -19.802 1.00 50.09 104 ARG A O 1
#

pLDDT: mean 90.75, std 9.92, range [40.31, 97.38]

Secondary structure (DSSP, 8-state):
--SHHHHHHHHHHHHHHHTTPPPP---STTHHHHHHHHHHHHHH---HHHHHHHHHHHHHHHH---SSHHHHHHHHHHTTTTS-HHHHHHHT-----HHHHTT-

Foldseek 3Di:
DDDPVVVVLVVVQVVCVVVVAFRFDQFQQCVVQLVVQVVCCVPVVDNVSNVVSRVVRSQQRRQADPPDPVSNVVSCVQQVRHPHNVVCVVVVHDGDHPVRRVVD

Sequence (104 aa):
MTRNGRVARLAMNAELTASDRARIVIPAVSRIEYQTALRQMSGERRTGRLAKTLNRAWRWSAEMDFTDQATARHWLELTHAVTDSTDAEYSGLEMRLPSEVAIR

Radius of gyration: 14.24 Å; chains: 1; bounding box: 31×26×39 Å